Protein AF-A0A2T0W4P0-F1 (afdb_monomer_lite)

Structure (mmCIF, N/CA/C/O backbone):
data_AF-A0A2T0W4P0-F1
#
_entry.id   AF-A0A2T0W4P0-F1
#
loop_
_atom_site.group_PDB
_atom_site.id
_atom_site.type_symbol
_atom_site.label_atom_id
_atom_site.label_alt_id
_atom_site.label_comp_id
_atom_site.label_asym_id
_atom_site.label_entity_id
_atom_site.label_seq_id
_atom_site.pdbx_PDB_ins_code
_atom_site.Cartn_x
_atom_site.Cartn_y
_atom_site.Cartn_z
_atom_site.occupancy
_atom_site.B_iso_or_equiv
_atom_site.auth_seq_id
_atom_site.auth_comp_id
_atom_site.auth_asym_id
_atom_site.auth_atom_id
_atom_site.pdbx_PDB_model_num
ATOM 1 N N . MET A 1 1 ? -49.801 -28.717 46.981 1.00 53.84 1 MET A N 1
ATOM 2 C CA . MET A 1 1 ? -49.565 -28.465 45.536 1.00 53.84 1 MET A CA 1
ATOM 3 C C . MET A 1 1 ? -48.975 -27.079 45.237 1.00 53.84 1 MET A C 1
ATOM 5 O O . MET A 1 1 ? -48.319 -26.944 44.216 1.00 53.84 1 MET A O 1
ATOM 9 N N . LEU A 1 2 ? -49.113 -26.090 46.134 1.00 56.47 2 LEU A N 1
ATOM 10 C CA . LEU A 1 2 ? -48.589 -24.721 45.977 1.00 56.47 2 LEU A CA 1
ATOM 11 C C . LEU A 1 2 ? -47.055 -24.637 45.779 1.00 56.47 2 LEU A C 1
ATOM 13 O O . LEU A 1 2 ? -46.577 -23.836 44.983 1.00 56.47 2 LEU A O 1
ATOM 17 N N . GLY A 1 3 ? -46.282 -25.520 46.424 1.00 56.16 3 GLY A N 1
ATOM 18 C CA . GLY A 1 3 ? -44.812 -25.520 46.337 1.00 56.16 3 GLY A CA 1
ATOM 19 C C . GLY A 1 3 ? -44.230 -25.912 44.970 1.00 56.16 3 GLY A C 1
ATOM 20 O O . GLY A 1 3 ? -43.154 -25.441 44.617 1.00 56.16 3 GLY A O 1
ATOM 21 N N . LYS A 1 4 ? -44.943 -26.715 44.163 1.00 55.84 4 LYS A N 1
ATOM 22 C CA . LYS A 1 4 ? -44.478 -27.113 42.816 1.00 55.84 4 LYS A CA 1
ATOM 23 C C . LYS A 1 4 ? -44.585 -25.965 41.809 1.00 55.84 4 LYS A C 1
ATOM 25 O O . LYS A 1 4 ? -43.725 -25.830 40.947 1.00 55.84 4 LYS A O 1
ATOM 30 N N . TYR A 1 5 ? -45.607 -25.121 41.956 1.00 61.06 5 TYR A N 1
ATOM 31 C CA . TYR A 1 5 ? -45.794 -23.935 41.118 1.00 61.06 5 TYR A CA 1
ATOM 32 C C . TYR A 1 5 ? -44.820 -22.810 41.492 1.00 61.06 5 TYR A C 1
ATOM 34 O O . TYR A 1 5 ? -44.336 -22.110 40.607 1.00 61.06 5 TYR A O 1
ATOM 42 N N . LEU A 1 6 ? -44.461 -22.693 42.778 1.00 60.41 6 LEU A N 1
ATOM 43 C CA . LEU A 1 6 ? -43.483 -21.703 43.241 1.00 60.41 6 LEU A CA 1
ATOM 44 C C . LEU A 1 6 ? -42.074 -21.972 42.681 1.00 60.41 6 LEU A C 1
ATOM 46 O O . LEU A 1 6 ? -41.403 -21.051 42.228 1.00 60.41 6 LEU A O 1
ATOM 50 N N . PHE A 1 7 ? -41.649 -23.241 42.647 1.00 60.44 7 PHE A N 1
ATOM 51 C CA . PHE A 1 7 ? -40.351 -23.627 42.079 1.00 60.44 7 PHE A CA 1
ATOM 52 C C . PHE A 1 7 ? -40.282 -23.441 40.557 1.00 60.44 7 PHE A C 1
ATOM 54 O O . PHE A 1 7 ? -39.251 -23.015 40.037 1.00 60.44 7 PHE A O 1
ATOM 61 N N . ALA A 1 8 ? -41.377 -23.710 39.839 1.00 61.59 8 ALA A N 1
ATOM 62 C CA . ALA A 1 8 ? -41.431 -23.524 38.389 1.00 61.59 8 ALA A CA 1
ATOM 63 C C . ALA A 1 8 ? -41.336 -22.039 37.983 1.00 61.59 8 ALA A C 1
ATOM 65 O O . ALA A 1 8 ? -40.680 -21.714 36.995 1.00 61.59 8 ALA A O 1
ATOM 66 N N . ALA A 1 9 ? -41.932 -21.133 38.767 1.00 61.91 9 ALA A N 1
ATOM 67 C CA . ALA A 1 9 ? -41.900 -19.696 38.491 1.00 61.91 9 ALA A CA 1
ATOM 68 C C . ALA A 1 9 ? -40.493 -19.087 38.647 1.00 61.91 9 ALA A C 1
ATOM 70 O O . ALA A 1 9 ? -40.091 -18.250 37.840 1.00 61.91 9 ALA A O 1
ATOM 71 N N . VAL A 1 10 ? -39.715 -19.542 39.637 1.00 63.66 10 VAL A N 1
ATOM 72 C CA . VAL A 1 10 ? -38.338 -19.063 39.861 1.00 63.66 10 VAL A CA 1
ATOM 73 C C . VAL A 1 10 ? -37.395 -19.535 38.752 1.00 63.66 10 VAL A C 1
ATOM 75 O O . VAL A 1 10 ? -36.570 -18.759 38.276 1.00 63.66 10 VAL A O 1
ATOM 78 N N . PHE A 1 11 ? -37.551 -20.774 38.278 1.00 61.53 11 PHE A N 1
ATOM 79 C CA . PHE A 1 11 ? -36.71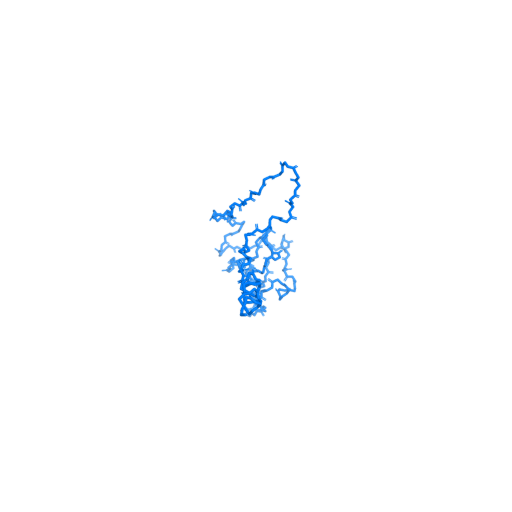1 -21.309 37.201 1.00 61.53 11 PHE A CA 1
ATOM 80 C C . PHE A 1 11 ? -36.964 -20.606 35.856 1.00 61.53 11 PHE A C 1
ATOM 82 O O . PHE A 1 11 ? -36.044 -20.418 35.063 1.00 61.53 11 PHE A O 1
ATOM 89 N N . MET A 1 12 ? -38.201 -20.163 35.614 1.00 62.47 12 MET A N 1
ATOM 90 C CA . MET A 1 12 ? -38.577 -19.467 34.382 1.00 62.47 12 MET A CA 1
ATOM 91 C C . MET A 1 12 ? -38.121 -17.996 34.360 1.00 62.47 12 MET A C 1
ATOM 93 O O . MET A 1 12 ? -37.860 -17.457 33.288 1.00 62.47 12 MET A O 1
ATOM 97 N N . ALA A 1 13 ? -37.931 -17.363 35.525 1.00 60.78 13 ALA A N 1
ATOM 98 C CA . ALA A 1 13 ? -37.417 -15.993 35.626 1.00 60.78 13 ALA A CA 1
ATOM 99 C C . ALA A 1 13 ? -35.910 -15.869 35.314 1.00 60.78 13 ALA A C 1
ATOM 101 O O . ALA A 1 13 ? -35.453 -14.805 34.906 1.00 60.78 13 ALA A O 1
ATOM 102 N N . CYS A 1 14 ? -35.129 -16.947 35.452 1.00 61.59 14 CYS A N 1
ATOM 103 C CA . CYS A 1 14 ? -33.690 -16.942 35.150 1.00 61.59 14 CYS A CA 1
ATOM 104 C C . CYS A 1 14 ? -33.355 -17.141 33.661 1.00 61.59 14 CYS A C 1
ATOM 106 O O . CYS A 1 14 ? -32.190 -17.037 33.285 1.00 61.59 14 CYS A O 1
ATOM 108 N N . LEU A 1 15 ? -34.350 -17.421 32.814 1.00 61.19 15 LEU A N 1
ATOM 109 C CA . LEU A 1 15 ? -34.169 -17.655 31.376 1.00 61.19 15 LEU A CA 1
ATOM 110 C C . LEU A 1 15 ? -34.437 -16.415 30.520 1.00 61.19 15 LEU A C 1
ATOM 112 O O . LEU A 1 15 ? -34.459 -16.523 29.296 1.00 61.19 15 LEU A O 1
ATOM 116 N N . ILE A 1 16 ? -34.644 -15.244 31.130 1.00 65.50 16 ILE A N 1
ATOM 117 C CA . ILE A 1 16 ? -34.823 -14.008 30.372 1.00 65.50 16 ILE A CA 1
ATOM 118 C C . ILE A 1 16 ? -33.462 -13.666 29.749 1.00 65.50 16 ILE A C 1
ATOM 120 O O . ILE A 1 16 ? -32.521 -13.367 30.491 1.00 65.50 16 ILE A O 1
ATOM 124 N N . PRO A 1 17 ? -33.315 -13.725 28.412 1.00 62.16 17 PRO A N 1
ATOM 125 C CA . PRO A 1 17 ? -32.073 -13.341 27.769 1.00 62.16 17 PRO A CA 1
ATOM 126 C C . PRO A 1 17 ? -31.827 -11.872 28.096 1.00 62.16 17 PRO A C 1
ATOM 128 O O . PRO A 1 17 ? -32.645 -11.003 27.785 1.00 62.16 17 PRO A O 1
ATOM 131 N N . THR A 1 18 ? -30.705 -11.591 28.749 1.00 64.38 18 THR A N 1
ATOM 132 C CA . THR A 1 18 ? -30.216 -10.228 28.891 1.00 64.38 18 THR A CA 1
ATOM 133 C C . THR A 1 18 ? -29.973 -9.707 27.483 1.00 64.38 18 THR A C 1
ATOM 135 O O . THR A 1 18 ? -29.031 -10.112 26.803 1.00 64.38 18 THR A O 1
ATOM 138 N N . MET A 1 19 ? -30.876 -8.852 26.996 1.00 61.44 19 MET A N 1
ATOM 139 C CA . MET A 1 19 ? -30.662 -8.155 25.737 1.00 61.44 19 MET A CA 1
ATOM 140 C C . MET A 1 19 ? -29.358 -7.376 25.892 1.00 61.44 19 MET A C 1
ATOM 142 O O . MET A 1 19 ? -29.272 -6.436 26.680 1.00 61.44 19 MET A O 1
ATOM 146 N N . SER A 1 20 ? -28.316 -7.834 25.200 1.00 60.22 20 SER A N 1
ATOM 147 C CA . SER A 1 20 ? -27.017 -7.178 25.168 1.00 60.22 20 SER A CA 1
ATOM 148 C C . SER A 1 20 ? -27.171 -5.903 24.346 1.00 60.22 20 SER A C 1
ATOM 150 O O . SER A 1 20 ? -26.976 -5.880 23.134 1.00 60.22 20 SER A O 1
ATOM 152 N N . ILE A 1 21 ? -27.623 -4.840 25.005 1.00 61.38 21 ILE A N 1
ATOM 153 C CA . ILE A 1 21 ? -27.552 -3.485 24.470 1.00 61.38 21 ILE A CA 1
ATOM 154 C C . ILE A 1 21 ? -26.066 -3.135 24.472 1.00 61.38 21 ILE A C 1
ATOM 156 O O . ILE A 1 21 ? -25.406 -3.328 25.493 1.00 61.38 21 ILE A O 1
ATOM 160 N N . ALA A 1 22 ? -25.529 -2.677 23.340 1.00 60.75 22 ALA A N 1
ATOM 161 C CA . ALA A 1 22 ? -24.124 -2.308 23.198 1.00 60.75 22 ALA A CA 1
ATOM 162 C C . ALA A 1 22 ? -23.669 -1.435 24.384 1.00 60.75 22 ALA A C 1
ATOM 164 O O . ALA A 1 22 ? -24.060 -0.275 24.504 1.00 60.75 22 ALA A O 1
ATOM 165 N N . GLN A 1 23 ? -22.889 -2.017 25.298 1.00 64.50 23 GLN A N 1
ATOM 166 C CA . GLN A 1 23 ? -22.472 -1.334 26.515 1.00 64.50 23 GLN A CA 1
ATOM 167 C C . GLN A 1 23 ? -21.347 -0.369 26.167 1.00 64.50 23 GLN A C 1
ATOM 169 O O . GLN A 1 23 ? -20.287 -0.756 25.667 1.00 64.50 23 GLN A O 1
ATOM 174 N N . CYS A 1 24 ? -21.584 0.909 26.426 1.00 66.81 24 CYS A N 1
ATOM 175 C CA . CYS A 1 24 ? -20.569 1.933 26.272 1.00 66.81 24 CYS A CA 1
ATOM 176 C C . CYS A 1 24 ? -19.426 1.627 27.229 1.00 66.81 24 CYS A C 1
ATOM 178 O O . CYS A 1 24 ? -19.637 1.443 28.425 1.00 66.81 24 CYS A O 1
ATOM 180 N N . ARG A 1 25 ? -18.204 1.558 26.692 1.00 72.06 25 ARG A N 1
ATOM 181 C CA . ARG A 1 25 ? -17.012 1.195 27.472 1.00 72.06 25 ARG A CA 1
ATOM 182 C C . ARG A 1 25 ? -16.702 2.183 28.603 1.00 72.06 25 ARG A C 1
ATOM 184 O O . ARG A 1 25 ? -15.869 1.881 29.448 1.00 72.06 25 ARG A O 1
ATOM 191 N N . ILE A 1 26 ? -17.362 3.343 28.621 1.00 68.88 26 ILE A N 1
ATOM 192 C CA . ILE A 1 26 ? -17.249 4.372 29.652 1.00 68.88 26 ILE A CA 1
ATOM 193 C C . ILE A 1 26 ? -18.671 4.842 29.991 1.00 68.88 26 ILE A C 1
ATOM 195 O O . ILE A 1 26 ? -19.330 5.466 29.160 1.00 68.88 26 ILE A O 1
ATOM 199 N N . ALA A 1 27 ? -19.141 4.531 31.200 1.00 66.81 27 ALA A N 1
ATOM 200 C CA . ALA A 1 27 ? -20.421 4.990 31.738 1.00 66.81 27 ALA A CA 1
ATOM 201 C C . ALA A 1 27 ? -20.152 5.833 32.994 1.00 66.81 27 ALA A C 1
ATOM 203 O O . ALA A 1 27 ? -20.101 5.313 34.107 1.00 66.81 27 ALA A O 1
ATOM 204 N N . VAL A 1 28 ? -19.911 7.130 32.797 1.00 78.62 28 VAL A N 1
ATOM 205 C CA . VAL A 1 28 ? -19.715 8.108 33.877 1.00 78.62 28 VAL A CA 1
ATOM 206 C C . VAL A 1 28 ? -20.950 9.004 33.923 1.00 78.62 28 VAL A C 1
ATOM 208 O O . VAL A 1 28 ? -21.539 9.314 32.889 1.00 78.62 28 VAL A O 1
ATOM 211 N N . ALA A 1 29 ? -21.380 9.407 35.121 1.00 79.06 29 ALA A N 1
ATOM 212 C CA . ALA A 1 29 ? -22.529 10.294 35.267 1.00 79.06 29 ALA A CA 1
ATOM 213 C C . ALA A 1 29 ? -22.328 11.580 34.440 1.00 79.06 29 ALA A C 1
ATOM 215 O O . ALA A 1 29 ? -21.315 12.261 34.581 1.00 79.06 29 ALA A O 1
ATOM 216 N N . GLY A 1 30 ? -23.290 11.888 33.565 1.00 79.81 30 GLY A N 1
ATOM 217 C CA . GLY A 1 30 ? -23.232 13.039 32.658 1.00 79.81 30 GLY A CA 1
ATOM 218 C C . GLY A 1 30 ? -22.621 12.768 31.277 1.00 79.81 30 GLY A C 1
ATOM 219 O O . GLY A 1 30 ? -22.539 13.700 30.481 1.00 79.81 30 GLY A O 1
ATOM 220 N N . THR A 1 31 ? -22.220 11.532 30.949 1.00 77.88 31 THR A N 1
ATOM 221 C CA . THR A 1 31 ? -21.748 11.179 29.598 1.00 77.88 31 THR A CA 1
ATOM 222 C C . THR A 1 31 ? -22.834 10.499 28.765 1.00 77.88 31 THR A C 1
ATOM 224 O O . THR A 1 31 ? -23.634 9.719 29.275 1.00 77.88 31 THR A O 1
ATOM 227 N N . ASN A 1 32 ? -22.840 10.775 27.458 1.00 78.06 32 ASN A N 1
ATOM 228 C CA . ASN A 1 32 ? -23.710 10.111 26.488 1.00 78.06 32 ASN A CA 1
ATOM 229 C C . ASN A 1 32 ? -22.884 9.2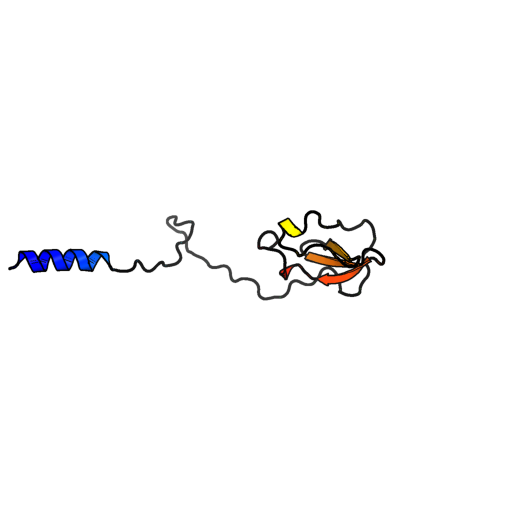39 25.547 1.00 78.06 32 ASN A C 1
ATOM 231 O O . ASN A 1 32 ? -21.774 9.595 25.148 1.00 78.06 32 ASN A O 1
ATOM 235 N N . CYS A 1 33 ? -23.455 8.106 25.162 1.00 78.88 33 CYS A N 1
ATOM 236 C CA . CYS A 1 33 ? -22.885 7.248 24.141 1.00 78.88 33 CYS A CA 1
ATOM 237 C C . CYS A 1 33 ? -23.052 7.886 22.766 1.00 78.88 33 CYS A C 1
ATOM 239 O O . CYS A 1 33 ? -24.168 8.213 22.366 1.00 78.88 33 CYS A O 1
ATOM 241 N N . VAL A 1 34 ? -21.952 8.021 22.030 1.00 80.81 34 VAL A N 1
ATOM 242 C CA . VAL A 1 34 ? -21.971 8.519 20.655 1.00 80.81 34 VAL A CA 1
ATOM 243 C C . VAL A 1 34 ? -21.291 7.492 19.764 1.00 80.81 34 VAL A C 1
ATOM 245 O O . VAL A 1 34 ? -20.143 7.116 19.996 1.00 80.81 34 VAL A O 1
ATOM 248 N N . ALA A 1 35 ? -22.010 7.030 18.744 1.00 78.75 35 ALA A N 1
ATOM 249 C CA . ALA A 1 35 ? -21.418 6.269 17.657 1.00 78.75 35 ALA A CA 1
ATOM 250 C C . ALA A 1 35 ? -20.834 7.262 16.648 1.00 78.75 35 ALA A C 1
ATOM 252 O O . ALA A 1 35 ? -21.571 8.059 16.068 1.00 78.75 35 ALA A O 1
ATOM 253 N N . VAL A 1 36 ? -19.517 7.230 16.447 1.00 75.94 36 VAL A N 1
ATOM 254 C CA . VAL A 1 36 ? -18.890 7.994 15.364 1.00 75.94 36 VAL A CA 1
ATOM 255 C C . VAL A 1 36 ? -19.173 7.247 14.058 1.00 75.94 36 VAL A C 1
ATOM 257 O O . VAL A 1 36 ? -18.758 6.090 13.940 1.00 75.94 36 VAL A O 1
ATOM 260 N N . PRO A 1 37 ? -19.887 7.846 13.087 1.00 76.69 37 PRO A N 1
ATOM 261 C CA . PRO A 1 37 ? -20.098 7.203 11.800 1.00 76.69 37 PRO A CA 1
ATOM 262 C C . PRO A 1 37 ? -18.744 7.013 11.110 1.00 76.69 37 PRO A C 1
ATOM 264 O O . PRO A 1 37 ? -17.932 7.937 11.044 1.00 76.69 37 PRO A O 1
ATOM 267 N N . ALA A 1 38 ? -18.489 5.811 10.596 1.00 74.81 38 ALA A N 1
ATOM 268 C CA . ALA A 1 38 ? -17.310 5.577 9.777 1.00 74.81 38 ALA A CA 1
ATOM 269 C C . ALA A 1 38 ? -17.412 6.436 8.508 1.00 74.81 38 ALA A C 1
ATOM 271 O O . ALA A 1 38 ? -18.438 6.409 7.826 1.00 74.81 38 ALA A O 1
ATOM 272 N N . SER A 1 39 ? -16.360 7.196 8.193 1.00 72.81 39 SER A N 1
ATOM 273 C CA . SER A 1 39 ? -16.306 7.942 6.934 1.00 72.81 39 SER A CA 1
ATOM 274 C C . SER A 1 39 ? -16.435 6.971 5.761 1.00 72.81 39 SER A C 1
ATOM 276 O O . SER A 1 39 ? -15.640 6.041 5.626 1.00 72.81 39 SER A O 1
ATOM 278 N N . THR A 1 40 ? -17.435 7.193 4.914 1.00 72.69 40 THR A N 1
ATOM 279 C CA . THR A 1 40 ? -17.636 6.462 3.656 1.00 72.69 40 THR A CA 1
ATOM 280 C C . THR A 1 40 ? -16.935 7.128 2.476 1.00 72.69 40 THR A C 1
ATOM 282 O O . THR A 1 40 ? -16.824 6.518 1.414 1.00 72.69 40 THR A O 1
ATOM 285 N N . ALA A 1 41 ? -16.437 8.357 2.646 1.00 72.38 41 ALA A N 1
ATOM 286 C CA . ALA A 1 41 ? -15.699 9.057 1.605 1.00 72.38 41 ALA A CA 1
ATOM 287 C C . ALA A 1 41 ? -14.342 8.366 1.363 1.00 72.38 41 ALA A C 1
ATOM 289 O O . ALA A 1 41 ? -13.567 8.204 2.315 1.00 72.38 41 ALA A O 1
ATOM 290 N N . PRO A 1 42 ? -14.019 7.977 0.115 1.00 68.62 42 PRO A N 1
ATOM 291 C CA . PRO A 1 42 ? -12.697 7.467 -0.215 1.00 68.62 42 PRO A CA 1
ATOM 292 C C . PRO A 1 42 ? -11.642 8.531 0.090 1.00 68.62 42 PRO A C 1
ATOM 294 O O . PRO A 1 42 ? -11.720 9.653 -0.412 1.00 68.62 42 PRO A O 1
ATOM 297 N N . ARG A 1 43 ? -10.635 8.189 0.901 1.00 77.44 43 ARG A N 1
ATOM 298 C CA . ARG A 1 43 ? -9.464 9.055 1.074 1.00 77.44 43 ARG A CA 1
ATOM 299 C C . ARG A 1 43 ? -8.776 9.218 -0.290 1.00 77.44 43 ARG A C 1
ATOM 301 O O . 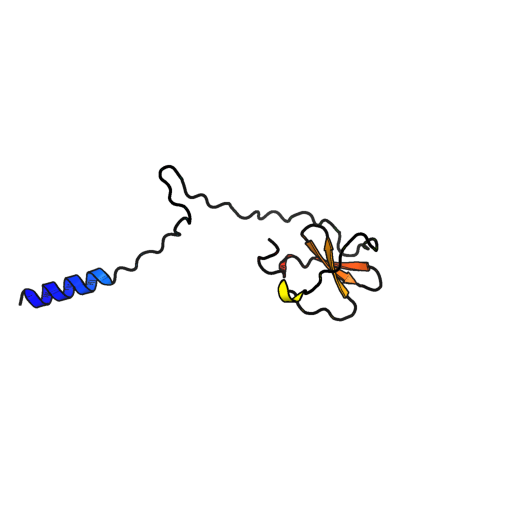ARG A 1 43 ? -8.565 8.193 -0.959 1.00 77.44 43 ARG A O 1
ATOM 308 N N . PRO A 1 44 ? -8.412 10.449 -0.700 1.00 82.12 44 PRO A N 1
ATOM 309 C CA . PRO A 1 44 ? -7.616 10.636 -1.905 1.00 82.12 44 PRO A CA 1
ATOM 310 C C . PRO A 1 44 ? -6.338 9.802 -1.795 1.00 82.12 44 PRO A C 1
ATOM 312 O O . PRO A 1 44 ? -5.718 9.738 -0.729 1.00 82.12 44 PR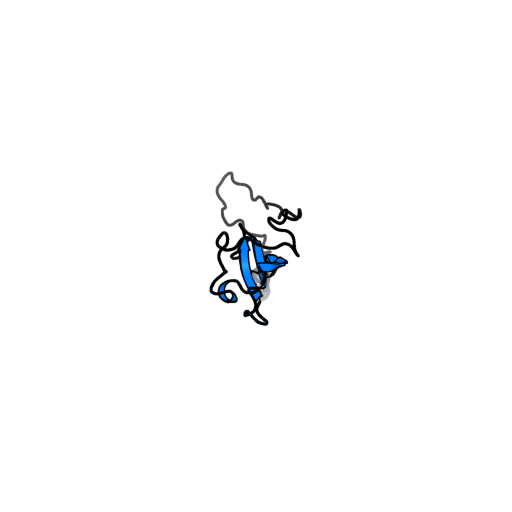O A O 1
ATOM 315 N N . SER A 1 45 ? -6.006 9.093 -2.873 1.00 84.62 45 SER A N 1
ATOM 316 C CA . SER A 1 45 ? -4.771 8.313 -2.921 1.00 84.62 45 SER A CA 1
ATOM 317 C C . SER A 1 45 ? -3.590 9.283 -2.957 1.00 84.62 45 SER A C 1
ATOM 319 O O . SER A 1 45 ? -3.636 10.213 -3.760 1.00 84.62 45 SER A O 1
ATOM 321 N N . PRO A 1 46 ? -2.546 9.094 -2.134 1.00 87.94 46 PRO A N 1
ATOM 322 C CA . PRO A 1 46 ? -1.349 9.931 -2.195 1.00 87.94 46 PRO A CA 1
ATOM 323 C C . PRO A 1 46 ? -0.565 9.728 -3.496 1.00 87.94 46 PRO A C 1
ATOM 325 O O . PRO A 1 46 ? 0.206 10.595 -3.886 1.00 87.94 46 PRO A O 1
ATOM 328 N N . VAL A 1 47 ? -0.758 8.581 -4.156 1.00 93.69 47 VAL A N 1
ATOM 329 C CA . VAL A 1 47 ? -0.089 8.225 -5.409 1.00 93.69 47 VAL A CA 1
ATOM 330 C C . VAL A 1 47 ? -1.082 7.570 -6.363 1.00 93.69 47 VAL A C 1
ATOM 332 O O . VAL A 1 47 ? -1.992 6.850 -5.932 1.00 93.69 47 VAL A O 1
ATOM 335 N N . GLU A 1 48 ? -0.911 7.824 -7.655 1.00 94.00 48 GLU A N 1
ATOM 336 C CA . GLU A 1 48 ? -1.706 7.224 -8.721 1.00 94.00 48 GLU A CA 1
ATOM 337 C C . GLU A 1 48 ? -1.191 5.824 -9.086 1.00 94.00 48 GLU A C 1
ATOM 339 O O . GLU A 1 48 ? -0.002 5.528 -9.023 1.00 94.00 48 GLU A O 1
ATOM 344 N N . VAL A 1 49 ? -2.095 4.922 -9.463 1.00 95.81 49 VAL A N 1
ATOM 345 C CA . VAL A 1 49 ? -1.701 3.600 -9.971 1.00 95.81 49 VAL A CA 1
ATOM 346 C C . VAL A 1 49 ? -1.197 3.755 -11.409 1.00 95.81 49 VAL A C 1
ATOM 348 O O . VAL A 1 49 ? -1.820 4.458 -12.200 1.00 95.81 49 VAL A O 1
ATOM 351 N N . GLY A 1 50 ? -0.082 3.106 -11.740 1.00 97.19 50 GLY A N 1
ATOM 352 C CA . GLY A 1 50 ? 0.640 3.239 -13.010 1.00 97.19 50 GLY A CA 1
ATOM 353 C C . GLY A 1 50 ? 1.692 4.353 -13.019 1.00 97.19 50 GLY A C 1
ATOM 354 O O . GLY A 1 50 ? 2.454 4.467 -13.978 1.00 97.19 50 GLY A O 1
ATOM 355 N N . SER A 1 51 ? 1.771 5.178 -11.967 1.00 97.25 51 SER A N 1
ATOM 356 C CA . SER A 1 51 ? 2.868 6.137 -11.818 1.00 97.25 51 SER A CA 1
ATOM 357 C C . SER A 1 51 ? 4.124 5.460 -11.270 1.00 97.25 51 SER A C 1
ATOM 359 O O . SER A 1 51 ? 4.076 4.347 -10.750 1.00 97.25 51 SER A O 1
ATOM 361 N N . TYR A 1 52 ? 5.253 6.163 -11.322 1.00 97.38 52 TYR A N 1
ATOM 362 C CA . TYR A 1 52 ? 6.536 5.672 -10.822 1.00 97.38 52 TYR A CA 1
ATOM 363 C C . TYR A 1 52 ? 6.915 6.410 -9.542 1.00 97.38 52 TYR A C 1
ATOM 365 O O . TYR A 1 52 ? 6.825 7.635 -9.485 1.00 97.38 52 TYR A O 1
ATOM 373 N N . LEU A 1 53 ? 7.324 5.666 -8.516 1.00 96.44 53 LEU A N 1
ATOM 374 C CA . LEU A 1 53 ? 7.809 6.240 -7.263 1.00 96.44 53 LEU A CA 1
ATOM 375 C C . LEU A 1 53 ? 9.265 6.688 -7.396 1.00 96.44 53 LEU A C 1
ATOM 377 O O . LEU A 1 53 ? 10.085 6.000 -8.010 1.00 96.44 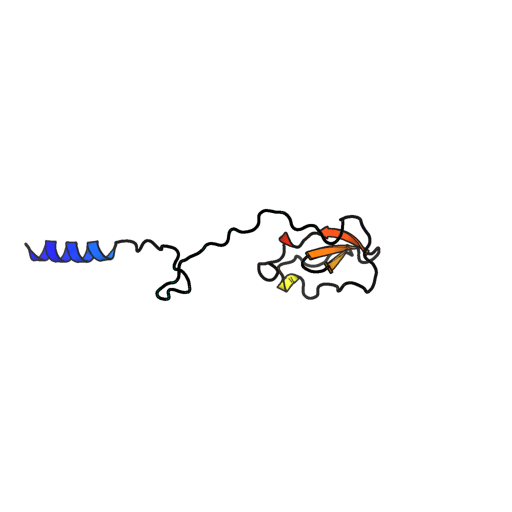53 LEU A O 1
ATOM 381 N N . GLU A 1 54 ? 9.614 7.794 -6.742 1.00 95.12 54 GLU A N 1
ATOM 382 C CA . GLU A 1 54 ? 11.009 8.198 -6.610 1.00 95.12 54 GLU A CA 1
ATOM 383 C C . GLU A 1 54 ? 11.758 7.237 -5.671 1.00 95.12 54 GLU A C 1
ATOM 385 O O . GLU A 1 54 ? 11.273 6.817 -4.612 1.00 95.12 54 GLU A O 1
ATOM 390 N N . ARG A 1 55 ? 12.960 6.820 -6.082 1.00 91.81 55 ARG A N 1
ATOM 391 C CA . ARG A 1 55 ? 13.752 5.861 -5.307 1.00 91.81 55 ARG A CA 1
ATOM 392 C C . ARG A 1 55 ? 14.343 6.542 -4.080 1.00 91.81 55 ARG A C 1
ATOM 394 O O . ARG A 1 55 ? 14.980 7.579 -4.185 1.00 91.81 55 ARG A O 1
ATOM 401 N N . GLY A 1 56 ? 14.211 5.891 -2.926 1.00 91.06 56 GLY A N 1
ATOM 402 C CA . GLY A 1 56 ? 14.779 6.364 -1.660 1.00 91.06 56 GLY A CA 1
ATOM 403 C C . GLY A 1 56 ? 13.841 7.243 -0.829 1.00 91.06 56 GLY A C 1
ATOM 404 O O . GLY A 1 56 ? 14.087 7.399 0.362 1.00 91.06 56 GLY A O 1
ATOM 405 N N . GLU A 1 57 ? 12.737 7.732 -1.396 1.00 93.31 57 GLU A N 1
ATOM 406 C CA . GLU A 1 57 ? 11.771 8.561 -0.658 1.00 93.31 57 GLU A CA 1
ATOM 407 C C . GLU A 1 57 ? 10.803 7.753 0.216 1.00 93.31 57 GLU A C 1
ATOM 409 O O . GLU A 1 57 ? 10.220 8.261 1.178 1.00 93.31 57 GLU A O 1
ATOM 414 N N . HIS A 1 58 ? 10.612 6.474 -0.108 1.00 93.56 58 HIS A N 1
ATOM 415 C CA . HIS A 1 58 ? 9.638 5.616 0.555 1.00 93.56 58 HIS A CA 1
ATOM 416 C C . HIS A 1 58 ? 10.262 4.313 1.038 1.00 93.56 58 HIS A C 1
ATOM 418 O O . HIS A 1 58 ? 11.209 3.779 0.460 1.00 93.56 58 HIS A O 1
ATOM 424 N N . SER A 1 59 ? 9.702 3.785 2.124 1.00 91.00 59 SER A N 1
ATOM 425 C CA . SER A 1 59 ? 10.192 2.563 2.754 1.00 91.00 59 SER A CA 1
ATOM 426 C C . SER A 1 59 ? 9.410 1.343 2.286 1.00 91.00 59 SER A C 1
ATOM 428 O O . SER A 1 59 ? 8.174 1.334 2.279 1.00 91.00 59 SER A O 1
ATOM 430 N N . VAL A 1 60 ? 10.146 0.280 1.965 1.00 94.81 60 VAL A N 1
ATOM 431 C CA . VAL A 1 60 ? 9.566 -1.046 1.757 1.00 94.81 60 VAL A CA 1
ATOM 432 C C . VAL A 1 60 ? 8.982 -1.534 3.084 1.00 94.81 60 VAL A C 1
ATOM 434 O O . VAL A 1 60 ? 9.635 -1.486 4.129 1.00 94.81 60 VAL A O 1
ATOM 437 N N . LEU A 1 61 ? 7.739 -2.004 3.048 1.00 94.06 61 LEU A N 1
ATOM 438 C CA . LEU A 1 61 ? 7.051 -2.541 4.210 1.00 94.06 61 LEU A CA 1
ATOM 439 C C . LEU A 1 61 ? 7.633 -3.913 4.562 1.00 94.06 61 LEU A C 1
ATOM 441 O O . LEU A 1 61 ? 7.395 -4.914 3.884 1.00 94.06 61 LEU A O 1
ATOM 445 N N . MET A 1 62 ? 8.388 -3.954 5.654 1.00 91.75 62 MET A N 1
ATOM 446 C CA . MET A 1 62 ? 8.909 -5.199 6.205 1.00 91.75 62 MET A CA 1
ATOM 447 C C . MET A 1 62 ? 7.806 -5.991 6.911 1.00 91.75 62 MET A C 1
ATOM 449 O O . MET A 1 62 ? 6.846 -5.428 7.432 1.00 91.75 62 MET A O 1
ATOM 453 N N . ASN A 1 63 ? 7.973 -7.316 6.960 1.00 91.81 63 ASN A N 1
ATOM 454 C CA . ASN A 1 63 ? 7.071 -8.232 7.662 1.00 91.81 63 ASN A CA 1
ATOM 455 C C . ASN A 1 63 ? 5.592 -8.099 7.234 1.00 91.81 63 ASN A C 1
ATOM 457 O O . ASN A 1 63 ? 4.690 -7.996 8.060 1.00 91.81 63 ASN A O 1
ATOM 461 N N . ALA A 1 64 ? 5.334 -8.133 5.924 1.00 93.12 64 ALA A N 1
ATOM 462 C CA . ALA A 1 64 ? 3.995 -7.981 5.343 1.00 93.12 64 ALA A CA 1
ATOM 463 C C . ALA A 1 64 ? 2.922 -8.885 5.993 1.00 93.12 64 ALA A C 1
ATOM 465 O O . ALA A 1 64 ? 1.789 -8.454 6.214 1.00 93.12 64 ALA A O 1
ATOM 466 N N . ARG A 1 65 ? 3.293 -10.112 6.388 1.00 92.75 65 ARG A N 1
ATOM 467 C CA . ARG A 1 65 ? 2.389 -11.070 7.045 1.00 92.75 65 ARG A CA 1
ATOM 468 C C . ARG A 1 65 ? 1.861 -10.566 8.393 1.00 92.75 65 ARG A C 1
ATOM 470 O O . ARG A 1 65 ? 0.711 -10.847 8.715 1.00 92.75 65 ARG A O 1
ATOM 477 N N . TYR A 1 66 ? 2.652 -9.807 9.156 1.00 92.94 66 TYR A N 1
ATOM 478 C CA . TYR A 1 66 ? 2.195 -9.192 10.411 1.00 92.94 66 TYR A CA 1
ATOM 479 C C . TYR A 1 66 ? 0.993 -8.260 10.185 1.00 92.94 66 TYR A C 1
ATOM 481 O O . TYR A 1 66 ? 0.067 -8.204 10.992 1.00 92.94 66 TYR A O 1
ATOM 489 N N . TYR A 1 67 ? 0.957 -7.595 9.031 1.00 92.88 67 TYR A N 1
ATOM 490 C CA . TYR A 1 67 ? -0.133 -6.707 8.630 1.00 92.88 67 TYR A CA 1
ATOM 491 C C . TYR A 1 67 ? -1.284 -7.431 7.918 1.00 92.88 67 TYR A C 1
ATOM 493 O O . TYR A 1 67 ? -2.218 -6.785 7.450 1.00 92.88 67 TYR A O 1
ATOM 501 N N . GLY A 1 68 ? -1.249 -8.765 7.836 1.00 94.25 68 GLY A N 1
ATOM 502 C CA . GLY A 1 68 ? -2.262 -9.565 7.143 1.00 94.25 68 GLY A CA 1
ATOM 503 C C . GLY A 1 68 ? -2.103 -9.596 5.621 1.00 94.25 68 GLY A C 1
ATOM 504 O O . GLY A 1 68 ? -2.962 -10.142 4.934 1.00 94.25 68 GLY A O 1
ATOM 505 N N . LEU A 1 69 ? -1.010 -9.046 5.085 1.00 94.81 69 LEU A N 1
ATOM 506 C CA . LEU A 1 69 ? -0.773 -9.030 3.647 1.00 94.81 69 LEU A CA 1
ATOM 507 C C . LEU A 1 69 ? -0.233 -10.388 3.152 1.00 94.81 69 LEU A C 1
ATOM 509 O O . LEU A 1 69 ? 0.568 -11.030 3.846 1.00 94.81 69 LEU A O 1
ATOM 513 N N . PRO A 1 70 ? -0.618 -10.816 1.933 1.00 94.00 70 PRO A N 1
ATOM 514 C CA . PRO A 1 70 ? -0.044 -11.987 1.275 1.00 94.00 70 PRO A CA 1
ATOM 515 C C . PRO A 1 70 ? 1.479 -11.873 1.131 1.00 94.00 70 PRO A C 1
ATOM 517 O O . PRO A 1 70 ? 1.984 -10.754 1.004 1.00 94.00 70 PRO A O 1
ATOM 520 N N . PRO A 1 71 ? 2.217 -12.998 1.083 1.00 92.56 71 PRO A N 1
ATOM 521 C CA . PRO A 1 71 ? 3.649 -12.969 0.819 1.00 92.56 71 PRO A CA 1
ATOM 522 C C . PRO A 1 71 ? 3.953 -12.327 -0.539 1.00 92.56 71 PRO A C 1
ATOM 524 O O . PRO A 1 71 ? 3.168 -12.409 -1.486 1.00 92.56 71 PRO A O 1
ATOM 527 N N . VAL A 1 72 ? 5.120 -11.697 -0.612 1.00 92.94 72 VAL A N 1
ATOM 528 C CA . VAL A 1 72 ? 5.642 -11.098 -1.837 1.00 92.94 72 VAL A CA 1
ATOM 529 C C . VAL A 1 72 ? 5.965 -12.186 -2.869 1.00 92.94 72 VAL A C 1
ATOM 531 O O . VAL A 1 72 ? 6.497 -13.237 -2.516 1.00 92.94 72 VAL A O 1
ATOM 534 N N . SER A 1 73 ? 5.642 -11.940 -4.140 1.00 89.50 73 SER A N 1
ATOM 535 C CA . SER A 1 73 ? 5.950 -12.826 -5.275 1.00 89.50 73 SER A CA 1
ATOM 536 C C . SER A 1 73 ? 6.190 -12.004 -6.545 1.00 89.50 73 SER A C 1
ATOM 538 O O . SER A 1 73 ? 5.917 -10.813 -6.551 1.00 89.50 73 SER A O 1
ATOM 540 N N . ASN A 1 74 ? 6.691 -12.617 -7.623 1.00 91.75 74 ASN A N 1
ATOM 541 C CA . ASN A 1 74 ? 6.722 -12.014 -8.967 1.00 91.75 74 ASN A CA 1
ATOM 542 C C . ASN A 1 74 ? 7.378 -10.616 -9.062 1.00 91.75 74 ASN A C 1
ATOM 544 O O . ASN A 1 74 ? 6.909 -9.776 -9.821 1.00 91.75 74 ASN A O 1
ATOM 548 N N . GLY A 1 75 ? 8.440 -10.353 -8.292 1.00 93.88 75 GLY A N 1
ATOM 549 C CA . GLY A 1 75 ? 9.272 -9.147 -8.439 1.00 93.88 75 GLY A CA 1
ATOM 550 C C . GLY A 1 75 ? 8.704 -7.837 -7.875 1.00 93.88 75 GLY A C 1
ATOM 551 O O . GLY A 1 75 ? 9.440 -6.857 -7.804 1.00 93.88 75 GLY A O 1
ATOM 552 N N . TRP A 1 76 ? 7.454 -7.807 -7.408 1.00 96.81 76 TRP A N 1
ATOM 553 C CA . TRP A 1 76 ? 6.895 -6.632 -6.732 1.00 96.81 76 TRP A CA 1
ATOM 554 C C . TRP A 1 76 ? 7.246 -6.613 -5.241 1.00 96.81 76 TRP A C 1
ATOM 556 O O . TRP A 1 76 ? 7.644 -7.622 -4.678 1.00 96.81 76 TRP A O 1
ATOM 566 N N . VAL A 1 77 ? 7.093 -5.473 -4.573 1.00 97.06 77 VAL A N 1
ATOM 567 C CA . VAL A 1 77 ? 7.228 -5.306 -3.119 1.00 97.06 77 VAL A CA 1
ATOM 568 C C . VAL A 1 77 ? 6.085 -4.452 -2.576 1.00 97.06 77 VAL A C 1
ATOM 570 O O . VAL A 1 77 ? 5.420 -3.740 -3.326 1.00 97.06 77 VAL A O 1
ATOM 573 N N . TYR A 1 78 ? 5.843 -4.510 -1.266 1.00 97.50 78 TYR A N 1
ATOM 574 C CA . TYR A 1 78 ? 4.950 -3.550 -0.621 1.00 97.50 78 TYR A CA 1
ATOM 575 C C . TYR A 1 78 ? 5.726 -2.295 -0.242 1.00 97.50 78 TYR A C 1
ATOM 577 O O . TYR A 1 78 ? 6.723 -2.389 0.472 1.00 97.50 78 TYR A O 1
ATOM 585 N N . ILE A 1 79 ? 5.256 -1.127 -0.663 1.00 96.62 79 ILE A N 1
ATOM 586 C CA . ILE A 1 79 ? 5.803 0.167 -0.252 1.00 96.62 79 ILE A CA 1
ATOM 587 C C . ILE A 1 79 ? 4.733 0.939 0.499 1.00 96.62 79 ILE A C 1
ATOM 589 O O . ILE A 1 79 ? 3.563 0.970 0.112 1.00 96.62 79 ILE A O 1
ATOM 593 N N . ARG A 1 80 ? 5.148 1.554 1.604 1.00 93.62 80 ARG A N 1
ATOM 594 C CA . ARG A 1 80 ? 4.299 2.452 2.371 1.00 93.62 80 ARG A CA 1
ATOM 595 C C . ARG A 1 80 ? 4.494 3.878 1.875 1.00 93.62 80 ARG A C 1
ATOM 597 O O . ARG A 1 80 ? 5.604 4.400 1.954 1.00 93.62 80 A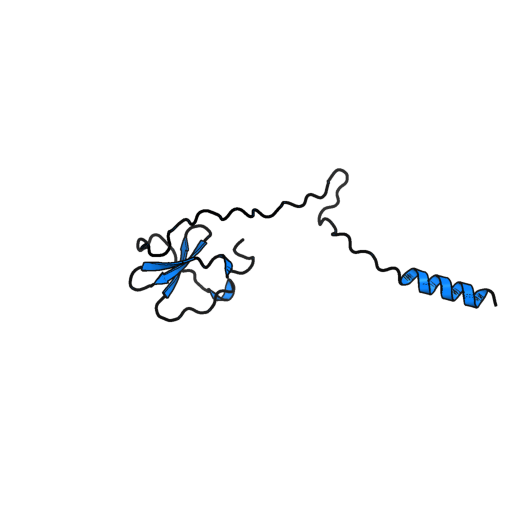RG A O 1
ATOM 604 N N . VAL A 1 81 ? 3.395 4.520 1.487 1.00 94.12 81 VAL A N 1
ATOM 605 C CA . VAL A 1 81 ? 3.350 5.962 1.224 1.00 94.12 81 VAL A CA 1
ATOM 606 C C . VAL A 1 81 ? 2.293 6.569 2.138 1.00 94.12 81 VAL A C 1
ATOM 608 O O . VAL A 1 81 ? 1.110 6.232 2.068 1.00 94.12 81 VAL A O 1
ATOM 611 N N . GLU A 1 82 ? 2.734 7.420 3.063 1.00 90.94 82 GLU A N 1
ATOM 612 C CA . GLU A 1 82 ? 1.908 7.973 4.141 1.00 90.94 82 GLU A CA 1
ATOM 613 C C . GLU A 1 82 ? 1.176 6.890 4.976 1.00 90.94 82 GLU A C 1
ATOM 615 O O . GLU A 1 82 ? 1.777 6.198 5.807 1.00 90.94 82 GLU A O 1
ATOM 620 N N . LYS A 1 83 ? -0.144 6.766 4.785 1.00 88.88 83 LYS A N 1
ATOM 621 C CA . LYS A 1 83 ? -1.046 5.806 5.435 1.00 88.88 83 LYS A CA 1
ATOM 622 C C . LYS A 1 83 ? -1.521 4.709 4.483 1.00 88.88 83 LYS A C 1
ATOM 624 O O . LYS A 1 83 ? -2.237 3.817 4.918 1.00 88.88 83 LYS A O 1
ATOM 629 N N . ASP A 1 84 ? -1.123 4.753 3.214 1.00 92.44 84 ASP A N 1
ATOM 630 C CA . ASP A 1 84 ? -1.475 3.724 2.244 1.00 92.44 84 ASP A CA 1
ATOM 631 C C . ASP A 1 84 ? -0.323 2.748 2.024 1.00 92.44 84 ASP A C 1
ATOM 633 O O . ASP A 1 84 ? 0.858 3.071 2.181 1.00 92.44 84 ASP A O 1
ATOM 637 N N . VAL A 1 85 ? -0.701 1.526 1.670 1.00 95.00 85 VAL A N 1
ATOM 638 C CA . VAL A 1 85 ? 0.227 0.482 1.250 1.00 95.00 85 VAL A CA 1
ATOM 639 C C . VAL A 1 85 ? -0.034 0.200 -0.216 1.00 95.00 85 VAL A C 1
ATOM 641 O O . VAL A 1 85 ? -1.186 0.025 -0.620 1.00 95.00 85 VAL A O 1
ATOM 644 N N . PHE A 1 86 ? 1.034 0.133 -0.999 1.00 96.25 86 PHE A N 1
ATOM 645 C CA . PHE A 1 86 ? 0.987 -0.124 -2.431 1.00 96.25 86 PHE A CA 1
ATOM 646 C C . PHE A 1 86 ? 1.808 -1.359 -2.778 1.00 96.25 86 PHE A C 1
ATOM 648 O O . PHE A 1 86 ? 2.841 -1.606 -2.158 1.00 96.25 86 PHE A O 1
ATOM 655 N N . ARG A 1 87 ? 1.367 -2.120 -3.780 1.00 97.44 87 ARG A N 1
ATOM 656 C CA . ARG A 1 87 ? 2.241 -3.035 -4.519 1.00 97.44 87 ARG A CA 1
ATOM 657 C C . ARG A 1 87 ? 2.987 -2.230 -5.563 1.00 97.44 87 ARG A C 1
ATOM 659 O O . ARG A 1 87 ? 2.367 -1.475 -6.306 1.00 97.44 87 ARG A O 1
ATOM 666 N N . VAL A 1 88 ? 4.296 -2.402 -5.605 1.00 98.06 88 VAL A N 1
ATOM 667 C CA . VAL A 1 88 ? 5.188 -1.656 -6.488 1.00 98.06 88 VAL A CA 1
ATOM 668 C C . VAL A 1 88 ? 6.133 -2.640 -7.150 1.00 98.06 88 VAL A C 1
ATOM 670 O O . VAL A 1 88 ? 6.703 -3.477 -6.452 1.00 98.06 88 VAL A O 1
ATOM 673 N N . ASP A 1 89 ? 6.303 -2.566 -8.466 1.00 97.38 89 ASP A N 1
ATOM 674 C CA . ASP A 1 89 ? 7.336 -3.355 -9.135 1.00 97.38 89 ASP A CA 1
ATOM 675 C C . ASP A 1 89 ? 8.721 -2.906 -8.654 1.00 97.38 89 ASP A C 1
ATOM 677 O O . ASP A 1 89 ? 9.059 -1.725 -8.707 1.00 97.38 89 ASP A O 1
ATOM 681 N N . PHE A 1 90 ? 9.545 -3.828 -8.158 1.00 95.31 90 PHE A N 1
ATOM 682 C CA . PHE A 1 90 ? 10.828 -3.445 -7.567 1.00 95.31 90 PHE A CA 1
ATOM 683 C C . PHE A 1 90 ? 11.859 -3.026 -8.628 1.00 95.31 90 PHE A C 1
ATOM 685 O O . PHE A 1 90 ? 12.755 -2.217 -8.356 1.00 95.31 90 PHE A O 1
ATOM 692 N N . GLY A 1 91 ? 11.717 -3.555 -9.848 1.00 95.38 91 GLY A N 1
ATOM 693 C CA . GLY A 1 91 ? 12.580 -3.250 -10.980 1.00 95.38 91 GLY A CA 1
ATOM 694 C C . GLY A 1 91 ? 12.372 -1.830 -11.492 1.00 95.38 91 GLY A C 1
ATOM 695 O O . GLY A 1 91 ? 13.333 -1.066 -11.557 1.00 95.38 91 GLY A O 1
ATOM 696 N N . SER A 1 92 ? 11.134 -1.456 -11.807 1.00 96.56 92 SER A N 1
ATOM 697 C CA . SER A 1 92 ? 10.772 -0.172 -12.416 1.00 96.56 92 SER A CA 1
ATOM 698 C C . SER A 1 92 ? 10.359 0.907 -11.412 1.00 96.56 92 SER A C 1
ATOM 700 O O . SER A 1 92 ? 10.475 2.085 -11.733 1.00 96.56 92 SER A O 1
ATOM 702 N N . TYR A 1 93 ? 9.943 0.527 -10.199 1.00 97.00 93 TYR A N 1
ATOM 703 C CA . TYR A 1 93 ? 9.267 1.395 -9.221 1.00 97.00 93 TYR A CA 1
ATOM 704 C C . TYR A 1 93 ? 7.872 1.872 -9.658 1.00 97.00 93 TYR A C 1
ATOM 706 O O . TYR A 1 93 ? 7.338 2.839 -9.113 1.00 97.00 93 TYR A O 1
ATOM 714 N N . GLU A 1 94 ? 7.248 1.168 -10.600 1.00 98.12 94 GLU A N 1
ATOM 715 C CA . GLU A 1 94 ? 5.858 1.397 -10.994 1.00 98.12 94 GLU A CA 1
ATOM 716 C C . GLU A 1 94 ? 4.880 0.954 -9.899 1.00 98.12 94 GLU A C 1
ATOM 718 O O . GLU A 1 94 ? 4.970 -0.153 -9.361 1.00 98.12 94 GLU A O 1
ATOM 723 N N . VAL A 1 95 ? 3.910 1.809 -9.582 1.00 98.00 95 VAL A N 1
ATOM 724 C CA . VAL A 1 95 ? 2.820 1.521 -8.650 1.00 98.00 95 VAL A CA 1
ATOM 725 C C . VAL A 1 95 ? 1.786 0.640 -9.336 1.00 98.00 95 VAL A C 1
ATOM 727 O O . VAL A 1 95 ? 1.071 1.082 -10.227 1.00 98.00 95 VAL A O 1
ATOM 730 N N . LEU A 1 96 ? 1.648 -0.597 -8.872 1.00 97.31 96 LEU A N 1
ATOM 731 C CA . LEU A 1 96 ? 0.766 -1.593 -9.480 1.00 97.31 96 LEU A CA 1
ATOM 732 C C . LEU A 1 96 ? -0.647 -1.556 -8.893 1.00 97.31 96 LEU A C 1
ATOM 734 O O . LEU A 1 96 ? -1.630 -1.737 -9.603 1.00 97.31 96 LEU A O 1
ATOM 738 N N . GLU A 1 97 ? -0.762 -1.368 -7.577 1.00 96.31 97 GLU A N 1
ATOM 739 C CA . GLU A 1 97 ? -2.049 -1.460 -6.883 1.00 96.31 97 GLU A CA 1
ATOM 740 C C . GLU A 1 97 ? -1.994 -0.801 -5.503 1.00 96.31 97 GLU A C 1
ATOM 742 O O . GLU A 1 97 ? -1.020 -0.969 -4.767 1.00 96.31 97 GLU A O 1
ATOM 747 N N . ARG A 1 98 ? -3.078 -0.128 -5.096 1.00 94.88 98 ARG A N 1
ATOM 748 C CA . ARG A 1 98 ? -3.282 0.291 -3.703 1.00 94.88 98 ARG A CA 1
ATOM 749 C C . ARG A 1 98 ? -3.954 -0.823 -2.906 1.00 94.88 98 ARG A C 1
ATOM 751 O O . ARG A 1 98 ? -5.112 -1.154 -3.137 1.00 94.88 98 ARG A O 1
ATOM 758 N N . VAL A 1 99 ? -3.255 -1.332 -1.900 1.00 94.75 99 VAL A N 1
ATOM 759 C CA . VAL A 1 99 ? -3.624 -2.537 -1.145 1.00 94.75 99 VAL A CA 1
ATOM 760 C C . VAL A 1 99 ? -3.920 -2.281 0.333 1.00 94.75 99 VAL A C 1
ATOM 762 O O . VAL A 1 99 ? -4.057 -3.225 1.109 1.00 94.75 99 VAL A O 1
ATOM 765 N N . THR A 1 100 ? -4.076 -1.017 0.742 1.00 93.06 100 THR A N 1
ATOM 766 C CA . THR A 1 100 ? -4.428 -0.635 2.123 1.00 93.06 100 THR A CA 1
ATOM 767 C C . THR A 1 100 ? -5.668 -1.371 2.643 1.00 93.06 100 THR A C 1
ATOM 769 O O . THR A 1 100 ? -5.771 -1.672 3.822 1.00 93.06 100 THR A O 1
ATOM 772 N N . TYR A 1 101 ? -6.625 -1.713 1.780 1.00 90.31 101 TYR A N 1
ATOM 773 C CA . TYR A 1 101 ? -7.839 -2.421 2.196 1.00 90.31 101 TYR A CA 1
ATOM 774 C C . TYR A 1 101 ? -7.595 -3.886 2.611 1.00 90.31 101 TYR A C 1
ATOM 776 O O . TYR A 1 101 ? -8.442 -4.462 3.289 1.00 90.31 101 TYR A O 1
ATOM 784 N N . MET A 1 102 ? -6.470 -4.490 2.203 1.00 93.00 102 MET A N 1
ATOM 785 C CA . MET A 1 102 ? -6.095 -5.860 2.578 1.00 93.00 102 MET A CA 1
ATOM 786 C C . MET A 1 102 ? -5.388 -5.930 3.929 1.00 93.00 102 MET A C 1
ATOM 788 O O . MET A 1 102 ? -5.273 -7.013 4.500 1.00 93.00 102 MET A O 1
ATOM 792 N N . THR A 1 103 ? -4.887 -4.802 4.440 1.00 93.19 103 THR A N 1
ATOM 793 C CA . THR A 1 103 ? -4.263 -4.795 5.760 1.00 93.19 103 THR A CA 1
ATOM 794 C C . THR A 1 103 ? -5.314 -5.051 6.830 1.00 93.19 103 THR A C 1
ATOM 796 O O . THR A 1 103 ? -6.459 -4.608 6.723 1.00 93.19 103 THR A O 1
ATOM 799 N N . ASN A 1 104 ? -4.919 -5.745 7.889 1.00 87.81 104 ASN A N 1
ATOM 800 C CA . ASN A 1 104 ? -5.757 -5.894 9.070 1.00 87.81 104 ASN A CA 1
ATOM 801 C C . ASN A 1 104 ? -6.025 -4.533 9.754 1.00 87.81 104 ASN A C 1
ATOM 803 O O . ASN A 1 104 ? -5.510 -3.482 9.366 1.00 87.81 104 ASN A O 1
ATOM 807 N N . ASN A 1 105 ? -6.826 -4.546 10.821 1.00 76.69 105 ASN A N 1
ATOM 808 C CA . ASN A 1 105 ? -7.203 -3.330 11.550 1.00 76.69 105 ASN A CA 1
ATOM 809 C C . ASN A 1 105 ? -6.022 -2.585 12.211 1.00 76.69 105 ASN A C 1
ATOM 811 O O . ASN A 1 105 ? -6.258 -1.552 12.822 1.00 76.69 105 ASN A O 1
ATOM 815 N N . HIS A 1 106 ? -4.772 -3.056 12.106 1.00 71.56 106 HIS A N 1
ATOM 816 C CA . HIS A 1 106 ? -3.611 -2.301 12.589 1.00 71.56 106 HIS A CA 1
ATOM 817 C C . HIS A 1 106 ? -3.283 -1.068 11.734 1.00 71.56 106 HIS A C 1
ATOM 819 O O . HIS A 1 106 ? -2.456 -0.262 12.152 1.00 71.56 106 HIS A O 1
ATOM 825 N N . TRP A 1 107 ? -3.890 -0.927 10.550 1.00 74.56 107 TRP A N 1
ATOM 826 C CA . TRP A 1 107 ? -3.570 0.142 9.597 1.00 74.56 107 TRP A CA 1
ATOM 827 C C . TRP A 1 107 ? -4.692 1.172 9.369 1.00 74.56 107 TRP A C 1
ATOM 829 O O . TRP A 1 107 ? -4.511 2.109 8.591 1.00 74.56 107 TRP A O 1
ATOM 839 N N . ARG A 1 108 ? -5.846 0.997 10.028 1.00 59.53 108 ARG A N 1
ATOM 840 C CA . ARG A 1 108 ? -6.952 1.969 10.066 1.00 59.53 108 ARG A CA 1
ATOM 841 C C . ARG A 1 108 ? -6.856 2.830 11.315 1.00 59.53 108 ARG A C 1
ATOM 843 O O . ARG A 1 108 ? -7.138 4.041 11.186 1.00 59.53 108 ARG A O 1
#

Secondary structure (DSSP, 8-state):
-HHHHHHHHHHHHTT---------S---TT----PPPPP-SPPPPSS-TT-BPPTTSSEE-S-GGGGTPPPP-TTEEEEEETTEEEEEETTT-BEEEE-GGGS-GGG-

Radius of gyration: 26.38 Å; chains: 1; bounding box: 64×42×59 Å

Foldseek 3Di:
DVVVVVVVVVVVVVPDPPPPDPDDPDDDPPDDDDDDDDDPDDDPDPDDAQDADDPPPWDFDPPCVVQQHDDDDDQWTWIDDPLWIFTARNVGRGTHDTCSVRGDPVSD

Organism: NCBI:txid1435347

pLDDT: mean 82.43, std 14.17, range [53.84, 98.12]

Sequence (108 aa):
MLGKYLFAAVFMACLIPTMSIAQCRIAVAGTNCVAVPASTAPRPSPVEVGSYLERGEHSVLMNARYYGLPPVSNGWVYIRVEKDVFRVDFGSYEVLERVTYMTNNHWR